Protein AF-D1PSS1-F1 (afdb_monomer)

Foldseek 3Di:
DVPPPDPQKDWDDDDPNFTWIAHPPPRDIDGDDDADDLVRLCCCCPVVVDDLVRSCVVRVHDSVVSVVSPVPDDDDDDDDDDDDDADKDWDKDDDPPPDIDIWIAGPVPRDTD

Radius of gyration: 21.39 Å; Cα contacts (8 Å, |Δi|>4): 134; chains: 1; bounding box: 43×24×59 Å

Organism: NCBI:txid585502

Structure (mmCIF, N/CA/C/O backbone):
data_AF-D1PSS1-F1
#
_entry.id   AF-D1PSS1-F1
#
loop_
_atom_site.group_PDB
_atom_site.id
_atom_site.type_symbol
_atom_site.label_atom_id
_atom_site.label_alt_id
_atom_site.label_comp_id
_atom_site.label_asym_id
_atom_site.label_entity_id
_atom_site.label_seq_id
_atom_site.pdbx_PDB_ins_code
_atom_site.Cartn_x
_atom_site.Cartn_y
_atom_site.Cartn_z
_atom_site.occupancy
_atom_site.B_iso_or_equiv
_atom_site.auth_seq_id
_atom_site.auth_comp_id
_atom_site.auth_asym_id
_atom_site.auth_atom_id
_atom_site.pdbx_PDB_model_num
ATOM 1 N N . CYS A 1 1 ? -0.751 2.279 23.880 1.00 87.06 1 CYS A N 1
ATOM 2 C CA . CYS A 1 1 ? -1.402 3.165 22.893 1.00 87.06 1 CYS A CA 1
ATOM 3 C C . CYS A 1 1 ? -0.880 2.795 21.511 1.00 87.06 1 CYS A C 1
ATOM 5 O O . CYS A 1 1 ? 0.333 2.727 21.354 1.00 87.06 1 CYS A O 1
ATOM 7 N N . SER A 1 2 ? -1.740 2.525 20.527 1.00 82.31 2 SER A N 1
ATOM 8 C CA . SER A 1 2 ? -1.283 2.174 19.170 1.00 82.31 2 SER A CA 1
ATOM 9 C C . SER A 1 2 ? -0.587 3.339 18.454 1.00 82.31 2 SER A C 1
ATOM 11 O O . SER A 1 2 ? 0.328 3.090 17.669 1.00 82.31 2 SER A O 1
ATOM 13 N N . VAL A 1 3 ? -0.972 4.577 18.791 1.00 85.56 3 VAL A N 1
ATOM 14 C CA . VAL A 1 3 ? -0.478 5.827 18.195 1.00 85.56 3 VAL A CA 1
ATOM 15 C C . VAL A 1 3 ? 0.853 6.265 18.820 1.00 85.56 3 VAL A C 1
ATOM 17 O O . VAL A 1 3 ? 1.885 6.172 18.171 1.00 85.56 3 VAL A O 1
ATOM 20 N N . CYS A 1 4 ? 0.866 6.673 20.096 1.00 90.06 4 CYS A N 1
ATOM 21 C CA . CYS A 1 4 ? 2.063 7.227 20.755 1.00 90.06 4 CYS A CA 1
ATOM 22 C C . CYS A 1 4 ? 2.894 6.210 21.558 1.00 90.06 4 CYS A C 1
ATOM 24 O O . CYS A 1 4 ? 3.799 6.591 22.288 1.00 90.06 4 CYS A O 1
ATOM 26 N N . LYS A 1 5 ? 2.549 4.916 21.507 1.00 90.12 5 LYS A N 1
ATOM 27 C CA . LYS A 1 5 ? 3.221 3.812 22.231 1.00 90.12 5 LYS A CA 1
ATOM 28 C C . LYS A 1 5 ? 3.216 3.872 23.769 1.00 90.12 5 LYS A C 1
ATOM 30 O O . LYS A 1 5 ? 3.584 2.883 24.395 1.00 90.12 5 LYS A O 1
ATOM 35 N N . SER A 1 6 ? 2.671 4.920 24.387 1.00 92.56 6 SER A N 1
ATOM 36 C CA . SER A 1 6 ? 2.481 4.996 25.844 1.00 92.56 6 SER A CA 1
ATOM 37 C C . SER A 1 6 ? 1.696 3.818 26.432 1.00 92.56 6 SER A C 1
ATOM 39 O O . SER A 1 6 ? 0.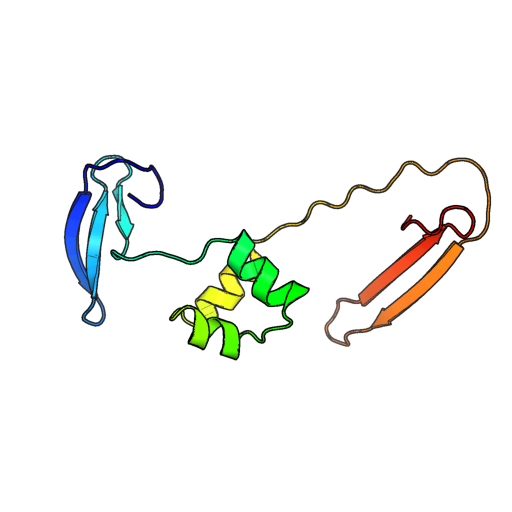722 3.334 25.837 1.00 92.56 6 SER A O 1
ATOM 41 N N . LYS A 1 7 ? 2.078 3.402 27.643 1.00 92.75 7 LYS A N 1
ATOM 42 C CA . LYS A 1 7 ? 1.373 2.390 28.446 1.00 92.75 7 LYS A CA 1
ATOM 43 C C . LYS A 1 7 ? 0.199 2.975 29.246 1.00 92.75 7 LYS A C 1
ATOM 45 O O . LYS A 1 7 ? -0.668 2.219 29.677 1.00 92.75 7 LYS A O 1
ATOM 50 N N . HIS A 1 8 ? 0.112 4.299 29.392 1.00 94.81 8 HIS A N 1
ATOM 51 C CA . HIS A 1 8 ? -0.939 4.976 30.155 1.00 94.81 8 HIS A CA 1
ATOM 52 C C . HIS A 1 8 ? -2.262 4.993 29.381 1.00 94.81 8 HIS A C 1
ATOM 54 O O . HIS A 1 8 ? -2.560 5.900 28.596 1.00 94.81 8 HIS A O 1
ATOM 60 N N . THR A 1 9 ? -3.059 3.941 29.571 1.00 94.25 9 THR A N 1
ATOM 61 C CA . THR A 1 9 ? -4.331 3.735 28.870 1.00 94.25 9 THR A CA 1
ATOM 62 C C . THR A 1 9 ? -5.424 3.322 29.847 1.00 94.25 9 THR A C 1
ATOM 64 O O . THR A 1 9 ? -5.181 2.545 30.766 1.00 94.25 9 THR A O 1
ATOM 67 N N . VAL A 1 10 ? -6.630 3.856 29.656 1.00 95.75 10 VAL A N 1
ATOM 68 C CA . VAL A 1 10 ? -7.800 3.592 30.509 1.00 95.75 10 VAL A CA 1
ATOM 69 C C . VAL A 1 10 ? -8.961 3.066 29.675 1.00 95.75 10 VAL A C 1
ATOM 71 O O . VAL A 1 10 ? -9.055 3.368 28.484 1.00 95.75 10 VAL A O 1
ATOM 74 N N . ARG A 1 11 ? -9.862 2.287 30.283 1.00 95.69 11 ARG A N 1
ATOM 75 C CA . ARG A 1 11 ? -11.123 1.880 29.639 1.00 95.69 11 ARG A CA 1
ATOM 76 C C . ARG A 1 11 ? -11.978 3.124 29.361 1.00 95.69 11 ARG A C 1
ATOM 78 O O . ARG A 1 11 ? -12.065 4.004 30.208 1.00 95.69 11 ARG A O 1
ATOM 85 N N . ASN A 1 12 ? -12.591 3.195 28.180 1.00 95.50 12 ASN A N 1
ATOM 86 C CA . ASN A 1 12 ? -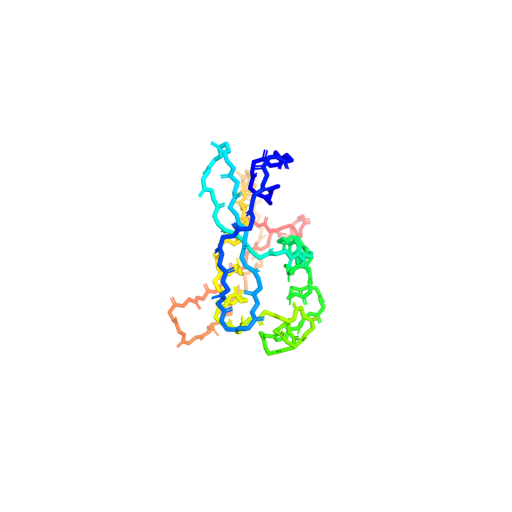13.339 4.363 27.704 1.00 95.50 12 ASN A CA 1
ATOM 87 C C . ASN A 1 12 ? -14.652 3.965 26.999 1.00 95.50 12 ASN A C 1
ATOM 89 O O . ASN A 1 12 ? -14.868 4.279 25.830 1.00 95.50 12 ASN A O 1
ATOM 93 N N . GLY A 1 13 ? -15.506 3.216 27.702 1.00 94.81 13 GLY A N 1
ATOM 94 C CA . GLY A 1 13 ? -16.809 2.773 27.195 1.00 94.81 13 GLY A CA 1
ATOM 95 C C . GLY A 1 13 ? -16.756 1.588 26.223 1.00 94.81 13 GLY A C 1
ATOM 96 O O . GLY A 1 13 ? -15.718 0.955 26.022 1.00 94.81 13 GLY A O 1
ATOM 97 N N . VAL A 1 14 ? -17.907 1.263 25.633 1.00 93.75 14 VAL A N 1
ATOM 98 C CA . VAL A 1 14 ? -18.104 0.118 24.730 1.00 93.75 14 VAL A CA 1
ATOM 99 C C . VAL A 1 14 ? -18.832 0.595 23.475 1.00 93.75 14 VAL A C 1
ATOM 101 O O . VAL A 1 14 ? -19.791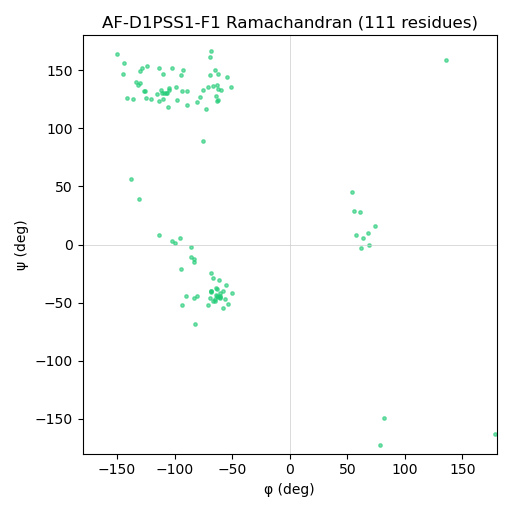 1.355 23.563 1.00 93.75 14 VAL A O 1
ATOM 104 N N . ARG A 1 15 ? -18.402 0.142 22.290 1.00 88.25 15 ARG A N 1
ATOM 105 C CA . ARG A 1 15 ? -19.064 0.457 21.013 1.00 88.25 15 ARG A CA 1
ATOM 106 C C . ARG A 1 15 ? -19.182 -0.791 20.155 1.00 88.25 15 ARG A C 1
ATOM 108 O O . ARG A 1 15 ? -18.162 -1.406 19.841 1.00 88.25 15 ARG A O 1
ATOM 115 N N . GLN A 1 16 ? -20.405 -1.116 19.725 1.00 85.50 16 GLN A N 1
ATOM 116 C CA . GLN A 1 16 ? -20.727 -2.350 18.986 1.00 85.50 16 GLN A CA 1
ATOM 117 C C . GLN A 1 16 ? -20.248 -3.609 19.734 1.00 85.50 16 GLN A C 1
ATOM 119 O O . GLN A 1 16 ? -19.555 -4.449 19.167 1.00 85.50 16 GLN A O 1
ATOM 124 N N . GLY A 1 17 ? -20.506 -3.672 21.046 1.00 87.62 17 GLY A N 1
ATOM 125 C CA . GLY A 1 17 ? -20.091 -4.790 21.904 1.00 87.62 17 GLY A CA 1
ATOM 126 C C . GLY A 1 17 ? -18.582 -4.914 22.154 1.00 87.62 17 GLY A C 1
ATOM 127 O O . GLY A 1 17 ? -18.162 -5.805 22.881 1.00 87.62 17 GLY A O 1
ATOM 128 N N . LYS A 1 18 ? -17.746 -4.030 21.588 1.00 87.81 18 LYS A N 1
ATOM 129 C CA . LYS A 1 18 ? -16.286 -4.050 21.767 1.00 87.81 18 LYS A CA 1
ATOM 130 C C . LYS A 1 18 ? -15.825 -2.944 22.716 1.00 87.81 18 LYS A C 1
ATOM 132 O O . LYS A 1 18 ? -16.208 -1.783 22.546 1.00 87.81 18 LYS A O 1
ATOM 137 N N . GLN A 1 19 ? -14.970 -3.303 23.674 1.00 92.62 19 GLN A N 1
ATOM 138 C CA . GLN A 1 19 ? -14.356 -2.375 24.626 1.00 92.62 19 GLN A CA 1
ATOM 139 C C . GLN A 1 19 ? -13.482 -1.336 23.907 1.00 92.62 19 GLN A C 1
ATOM 141 O O . GLN A 1 19 ? -12.658 -1.676 23.053 1.00 92.62 19 GLN A O 1
ATOM 146 N N . LEU A 1 20 ? -13.645 -0.070 24.287 1.00 93.31 20 LEU A N 1
ATOM 147 C CA . LEU A 1 20 ? -12.792 1.038 23.872 1.00 93.31 20 LEU A CA 1
ATOM 148 C C . LEU A 1 20 ? -11.822 1.417 24.992 1.00 93.31 20 LEU A C 1
ATOM 150 O O . LEU A 1 20 ? -12.111 1.262 26.180 1.00 93.31 20 LEU A O 1
ATOM 154 N N . TYR A 1 21 ? -10.675 1.943 24.595 1.00 94.56 21 TYR A N 1
ATOM 155 C CA . TYR A 1 21 ? -9.612 2.431 25.458 1.00 94.56 21 TYR A CA 1
ATOM 156 C C . TYR A 1 21 ? -9.235 3.844 25.033 1.00 94.56 21 TYR A C 1
ATOM 158 O O . TYR A 1 21 ? -9.380 4.203 23.867 1.00 94.56 21 TYR A O 1
ATOM 166 N N . MET A 1 22 ? -8.745 4.644 25.973 1.00 95.62 22 MET A N 1
ATOM 167 C CA . MET A 1 22 ? -8.227 5.985 25.724 1.00 95.62 22 MET A CA 1
ATOM 168 C C . MET A 1 22 ? -6.814 6.102 26.273 1.00 95.62 22 MET A C 1
ATOM 170 O O . MET A 1 22 ? -6.553 5.723 27.415 1.00 95.62 22 MET A O 1
ATOM 174 N N . CYS A 1 23 ? -5.900 6.627 25.465 1.00 95.62 23 CYS A N 1
ATOM 175 C CA . CYS A 1 23 ? -4.572 6.993 25.932 1.00 95.62 23 CYS A CA 1
ATOM 176 C C . CYS A 1 23 ? -4.647 8.289 26.742 1.00 95.62 23 CYS A C 1
ATOM 178 O O . CYS A 1 23 ? -5.265 9.250 26.300 1.00 95.62 23 CYS A O 1
ATOM 180 N N . LYS A 1 24 ? -4.015 8.331 27.917 1.00 96.81 24 LYS A N 1
ATOM 181 C CA . LYS A 1 24 ? -4.023 9.528 28.773 1.00 96.81 24 LYS A CA 1
ATOM 182 C C . LYS A 1 24 ? -2.978 10.573 28.378 1.00 96.81 24 LYS A C 1
ATOM 184 O O . LYS A 1 24 ? -3.083 11.694 28.847 1.00 96.81 24 LYS A O 1
ATOM 189 N N . GLU A 1 25 ? -2.031 10.218 27.512 1.00 96.25 25 GLU A N 1
ATOM 190 C CA . GLU A 1 25 ? -0.996 11.139 27.023 1.00 96.25 25 GLU A CA 1
ATOM 191 C C . GLU A 1 25 ? -1.389 11.821 25.710 1.00 96.25 25 GLU A C 1
ATOM 193 O O . GLU A 1 25 ? -1.361 13.037 25.619 1.00 96.25 25 GLU A O 1
ATOM 198 N N . CYS A 1 26 ? -1.791 11.053 24.690 1.00 94.88 26 CYS A N 1
ATOM 199 C CA . CYS A 1 26 ? -2.170 11.615 23.383 1.00 94.88 26 CYS A CA 1
ATOM 200 C C . CYS A 1 26 ? -3.685 11.702 23.156 1.00 94.88 26 CYS A C 1
ATOM 202 O O . CYS A 1 26 ? -4.118 12.019 22.053 1.00 94.88 26 CYS A O 1
ATOM 204 N N . HIS A 1 27 ? -4.498 11.333 24.151 1.00 94.25 27 HIS A N 1
ATOM 205 C CA . HIS A 1 27 ? -5.968 11.358 24.097 1.00 94.25 27 HIS A CA 1
ATOM 206 C C . HIS A 1 27 ? -6.624 10.535 22.973 1.00 94.25 27 HIS A C 1
ATOM 208 O O . HIS A 1 27 ? -7.842 10.567 22.810 1.00 94.25 27 HIS A O 1
ATOM 214 N N . SER A 1 28 ? -5.855 9.728 22.237 1.00 91.88 28 SER A N 1
ATOM 215 C CA . SER A 1 28 ? -6.404 8.849 21.205 1.00 91.88 28 SER A CA 1
ATOM 216 C C . SER A 1 28 ? -7.287 7.754 21.809 1.00 91.88 28 SER A C 1
ATOM 218 O O . SER A 1 28 ? -6.936 7.122 22.813 1.00 91.88 28 SER A O 1
ATOM 220 N N . GLN A 1 29 ? -8.434 7.511 21.171 1.00 92.44 29 GLN A N 1
ATOM 221 C CA . GLN A 1 29 ? -9.334 6.407 21.491 1.00 92.44 29 GLN A CA 1
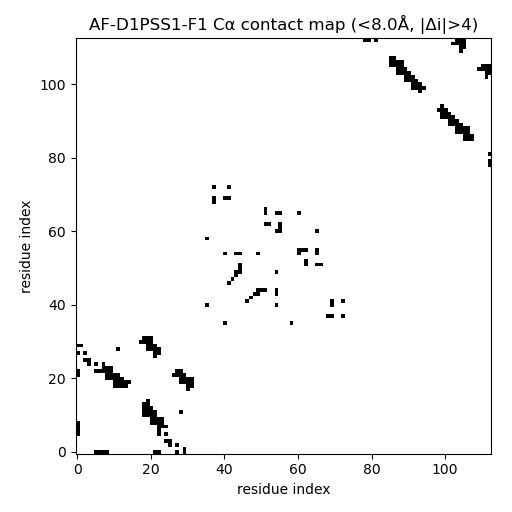ATOM 222 C C . GLN A 1 29 ? -9.101 5.243 20.518 1.00 92.44 29 GLN A C 1
ATOM 224 O O . GLN A 1 29 ? -8.994 5.444 19.310 1.00 92.44 29 GLN A O 1
ATOM 229 N N . PHE A 1 30 ? -9.030 4.016 21.029 1.00 89.12 30 PHE A N 1
ATOM 230 C CA . PHE A 1 30 ? -8.760 2.822 20.229 1.00 89.12 30 PHE A CA 1
ATOM 231 C C . PHE A 1 30 ? -9.419 1.575 20.836 1.00 89.12 30 PHE A C 1
ATOM 233 O O . PHE A 1 30 ? -9.832 1.569 21.993 1.00 89.12 30 PHE A O 1
ATOM 240 N N . ARG A 1 31 ? -9.539 0.500 20.053 1.00 87.75 31 ARG A N 1
ATOM 241 C CA . ARG A 1 31 ? -9.930 -0.830 20.553 1.00 87.75 31 ARG A CA 1
ATOM 242 C C . ARG A 1 31 ? -8.667 -1.636 20.855 1.00 87.75 31 ARG A C 1
ATOM 244 O O . ARG A 1 31 ? -7.675 -1.482 20.148 1.00 87.75 31 ARG A O 1
ATOM 251 N N . ALA A 1 32 ? -8.701 -2.485 21.881 1.00 78.81 32 ALA A N 1
ATOM 252 C CA . ALA A 1 32 ? -7.620 -3.444 22.102 1.00 78.81 32 ALA A CA 1
ATOM 253 C C . ALA A 1 32 ? -7.617 -4.515 20.998 1.00 78.81 32 ALA A C 1
ATOM 255 O O . ALA A 1 32 ? -8.676 -4.897 20.497 1.00 78.81 32 ALA A O 1
ATOM 256 N N . GLY A 1 33 ? -6.425 -4.981 20.635 1.00 76.50 33 GLY A N 1
ATOM 257 C CA . GLY A 1 33 ? -6.199 -5.979 19.592 1.00 76.50 33 GLY A CA 1
ATOM 258 C C . GLY A 1 33 ? -5.036 -5.596 18.680 1.00 76.50 33 GLY A C 1
ATOM 259 O O . GLY A 1 33 ? -4.664 -4.424 18.592 1.00 76.50 33 GLY A O 1
ATOM 260 N N . ASN A 1 34 ? -4.472 -6.594 18.001 1.00 70.81 34 ASN A N 1
ATOM 261 C CA . ASN A 1 34 ? -3.469 -6.360 16.971 1.00 70.81 34 ASN A CA 1
ATOM 262 C C . ASN A 1 34 ? -4.158 -5.900 15.687 1.00 70.81 34 ASN A C 1
ATOM 264 O O . ASN A 1 34 ? -5.076 -6.543 15.183 1.00 70.81 34 ASN A O 1
ATOM 268 N N . THR A 1 35 ? -3.707 -4.769 15.163 1.00 81.56 35 THR A N 1
ATOM 269 C CA . THR A 1 35 ? -4.072 -4.294 13.831 1.00 81.56 35 THR A CA 1
ATOM 270 C C . THR A 1 35 ? -3.016 -4.764 12.843 1.00 81.56 35 THR A C 1
ATOM 272 O O . THR A 1 35 ? -1.834 -4.550 13.104 1.00 81.56 35 THR A O 1
ATOM 275 N N . VAL A 1 36 ? -3.430 -5.333 11.705 1.00 90.81 36 VAL A N 1
ATOM 276 C CA . VAL A 1 36 ? -2.526 -5.611 10.572 1.00 90.81 36 VAL A CA 1
ATOM 277 C C . VAL A 1 36 ? -1.728 -4.351 10.221 1.00 90.81 36 VAL A C 1
ATOM 279 O O . VAL A 1 36 ? -2.313 -3.258 10.205 1.00 90.81 36 VAL A O 1
ATOM 282 N N . SER A 1 37 ? -0.421 -4.473 9.980 1.00 90.88 37 SER A N 1
ATOM 283 C CA . SER A 1 37 ? 0.421 -3.336 9.579 1.00 90.88 37 SER A CA 1
ATOM 284 C C . SER A 1 37 ? 0.055 -2.848 8.172 1.00 90.88 37 SER A C 1
ATOM 286 O O . SER A 1 37 ? -0.723 -3.482 7.461 1.00 90.88 37 SER A O 1
ATOM 288 N N . GLU A 1 38 ? 0.533 -1.666 7.785 1.00 92.25 38 GLU A N 1
ATOM 289 C CA . GLU A 1 38 ? 0.327 -1.174 6.415 1.00 92.25 38 GLU A CA 1
ATOM 290 C C . GLU A 1 38 ? 1.118 -2.009 5.407 1.00 92.25 38 GLU A C 1
ATOM 292 O O . GLU A 1 38 ? 0.545 -2.406 4.396 1.00 92.25 38 GLU A O 1
ATOM 297 N N . ASP A 1 39 ? 2.352 -2.393 5.743 1.00 92.94 39 ASP A N 1
ATOM 298 C CA . ASP A 1 39 ? 3.193 -3.255 4.905 1.00 92.94 39 ASP A CA 1
ATOM 299 C C . ASP A 1 39 ? 2.559 -4.625 4.654 1.00 92.94 39 ASP A C 1
ATOM 301 O O . ASP A 1 39 ? 2.526 -5.106 3.525 1.00 92.94 39 ASP A O 1
ATOM 305 N N . GLU A 1 40 ? 2.010 -5.261 5.693 1.00 95.06 40 GLU A N 1
ATOM 306 C CA . GLU A 1 40 ? 1.368 -6.570 5.556 1.00 95.06 40 GLU A CA 1
ATOM 307 C C . GLU A 1 40 ? 0.073 -6.477 4.739 1.00 95.06 40 GLU A C 1
ATOM 309 O O . GLU A 1 40 ? -0.195 -7.337 3.891 1.00 95.06 40 GLU A O 1
ATOM 314 N N . LEU A 1 41 ? -0.713 -5.414 4.949 1.00 95.69 41 LEU A N 1
ATOM 315 C CA . LEU A 1 41 ? -1.918 -5.152 4.165 1.00 95.69 41 LEU A CA 1
ATOM 316 C C . LEU A 1 41 ? -1.573 -4.919 2.686 1.00 95.69 41 LEU A C 1
ATOM 318 O O . LEU A 1 41 ? -2.232 -5.484 1.813 1.00 95.69 41 LEU A O 1
ATOM 322 N N . TRP A 1 42 ? -0.535 -4.124 2.412 1.00 95.81 42 TRP A N 1
ATOM 323 C CA . TRP A 1 42 ? -0.060 -3.836 1.061 1.00 95.81 42 TRP A CA 1
ATOM 324 C C . TRP A 1 42 ? 0.484 -5.077 0.367 1.00 95.81 42 TRP A C 1
ATOM 326 O O . TRP A 1 42 ? 0.083 -5.372 -0.756 1.00 95.81 42 TRP A O 1
ATOM 336 N N . ARG A 1 43 ? 1.325 -5.858 1.053 1.00 96.06 43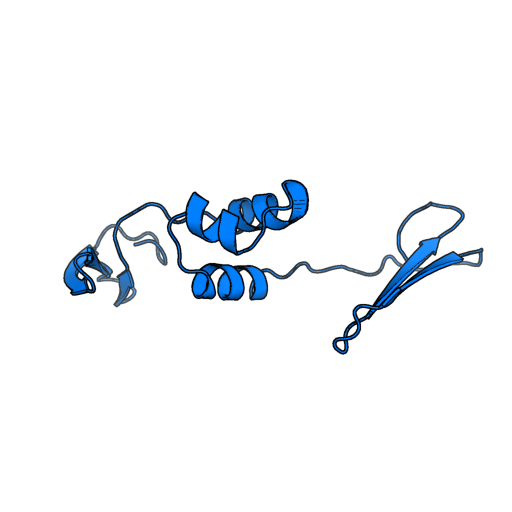 ARG A N 1
ATOM 337 C CA . ARG A 1 43 ? 1.869 -7.118 0.537 1.00 96.06 43 ARG A CA 1
ATOM 338 C C . ARG A 1 43 ? 0.758 -8.083 0.133 1.00 96.06 43 ARG A C 1
ATOM 340 O O . ARG A 1 43 ? 0.782 -8.626 -0.968 1.00 96.06 43 ARG A O 1
ATOM 347 N N . SER A 1 44 ? -0.240 -8.251 0.999 1.00 96.69 44 SER A N 1
ATOM 348 C CA . SER A 1 44 ? -1.380 -9.137 0.738 1.00 96.69 44 SER A CA 1
ATOM 349 C C . SER A 1 44 ? -2.205 -8.668 -0.469 1.00 96.69 44 SER A C 1
ATOM 351 O O . SER A 1 44 ? -2.664 -9.478 -1.270 1.00 96.69 44 SER A O 1
ATOM 353 N N . TYR A 1 45 ? -2.373 -7.353 -0.631 1.00 97.12 45 TYR A N 1
ATOM 354 C CA . TYR A 1 45 ? -3.080 -6.779 -1.774 1.00 97.12 45 TYR A CA 1
ATOM 355 C C . TYR A 1 45 ? -2.285 -6.911 -3.084 1.00 97.12 45 TYR A C 1
ATOM 357 O O . TYR A 1 45 ? -2.802 -7.422 -4.073 1.00 97.12 45 TYR A O 1
ATOM 365 N N . GLN A 1 46 ? -1.025 -6.469 -3.095 1.00 94.44 46 GLN A N 1
ATOM 366 C CA . GLN A 1 46 ? -0.223 -6.335 -4.312 1.00 94.44 46 GLN A CA 1
ATOM 367 C C . GLN A 1 46 ? 0.430 -7.654 -4.746 1.00 94.44 46 GLN A C 1
ATOM 369 O O . GLN A 1 46 ? 0.391 -7.999 -5.924 1.00 94.44 46 GLN A O 1
ATOM 374 N N . GLN A 1 47 ? 1.042 -8.391 -3.814 1.00 94.12 47 GLN A N 1
ATOM 375 C CA . GLN A 1 47 ? 1.831 -9.590 -4.127 1.00 94.12 47 GLN A CA 1
ATOM 376 C C . GLN A 1 47 ? 0.968 -10.850 -4.104 1.00 94.12 47 GLN A C 1
ATOM 378 O O . GLN A 1 47 ? 1.046 -11.674 -5.012 1.00 94.12 47 GLN A O 1
ATOM 383 N N . GLU A 1 48 ? 0.109 -10.980 -3.092 1.00 96.06 48 GLU A N 1
ATOM 384 C CA . GLU A 1 48 ? -0.783 -12.139 -2.946 1.00 96.06 48 GLU A CA 1
ATOM 385 C C . GLU A 1 48 ? -2.097 -11.971 -3.736 1.00 96.06 48 GLU A C 1
ATOM 387 O O . GLU A 1 48 ? -2.914 -12.888 -3.770 1.00 96.06 48 GLU A O 1
ATOM 392 N N . LYS A 1 49 ? -2.291 -10.816 -4.395 1.00 95.69 49 LYS A N 1
ATOM 393 C CA . LYS A 1 49 ? -3.438 -10.485 -5.264 1.00 95.69 49 LYS A CA 1
ATOM 394 C C . LYS A 1 49 ? -4.803 -10.626 -4.580 1.00 95.69 49 LYS A C 1
ATOM 396 O O . LYS A 1 49 ? -5.804 -10.889 -5.246 1.00 95.69 49 LYS A O 1
ATOM 401 N N . GLN A 1 50 ? -4.859 -10.443 -3.261 1.00 96.75 50 GLN A N 1
ATOM 402 C CA . GLN A 1 50 ? -6.110 -10.558 -2.517 1.00 96.75 50 GLN A CA 1
ATOM 403 C C . GLN A 1 50 ? -7.043 -9.388 -2.816 1.00 96.75 50 GLN A C 1
ATOM 405 O O . GLN A 1 50 ? -6.662 -8.215 -2.795 1.00 96.75 50 GLN A O 1
ATOM 410 N N . THR A 1 51 ? -8.312 -9.708 -3.032 1.00 97.50 51 THR A N 1
ATOM 411 C CA . THR A 1 51 ? -9.381 -8.730 -3.190 1.00 97.50 51 THR A CA 1
ATOM 412 C C . THR A 1 51 ? -9.672 -8.007 -1.873 1.00 97.50 51 THR A C 1
ATOM 414 O O . THR A 1 51 ? -9.399 -8.489 -0.773 1.00 97.50 51 THR A O 1
ATOM 417 N N . ILE A 1 52 ? -10.333 -6.850 -1.962 1.00 97.44 52 ILE A N 1
ATOM 418 C CA . ILE A 1 52 ? -10.784 -6.089 -0.784 1.00 97.44 52 ILE A CA 1
ATOM 419 C C . ILE A 1 52 ? -11.666 -6.949 0.143 1.00 97.44 52 ILE A C 1
ATOM 421 O O . ILE A 1 52 ? -11.611 -6.787 1.365 1.00 97.44 52 ILE A O 1
ATOM 425 N N . ALA A 1 53 ? -12.476 -7.849 -0.424 1.00 98.00 53 ALA A N 1
ATOM 426 C CA . ALA A 1 53 ? -13.347 -8.744 0.334 1.00 98.00 53 ALA A CA 1
ATOM 427 C C . ALA A 1 53 ? -12.549 -9.801 1.109 1.00 98.00 53 ALA A C 1
ATOM 429 O O . ALA A 1 53 ? -12.775 -9.985 2.305 1.00 98.00 53 ALA A O 1
ATOM 430 N N . GLU A 1 54 ? -11.570 -10.429 0.461 1.00 97.81 54 GLU A N 1
ATOM 431 C CA . GLU A 1 54 ? -10.690 -11.413 1.098 1.00 97.81 54 GLU A CA 1
ATOM 432 C C . GLU A 1 54 ? -9.849 -10.774 2.205 1.00 97.81 54 GLU A C 1
ATOM 434 O O . GLU A 1 54 ? -9.789 -11.311 3.309 1.00 97.81 54 GLU A O 1
ATOM 439 N N . LEU A 1 55 ? -9.295 -9.579 1.971 1.00 97.44 55 LEU A N 1
ATOM 440 C CA . LEU A 1 55 ? -8.558 -8.817 2.987 1.00 97.44 55 LEU A CA 1
ATOM 441 C C . LEU A 1 55 ? -9.435 -8.476 4.198 1.00 97.44 55 LEU A C 1
ATOM 443 O O . LEU A 1 55 ? -8.996 -8.566 5.346 1.00 97.44 55 LEU A O 1
ATOM 447 N N . SER A 1 56 ? -10.688 -8.087 3.952 1.00 96.19 56 SER A N 1
ATOM 448 C CA . SER A 1 56 ? -11.652 -7.782 5.011 1.00 96.19 56 SER A CA 1
ATOM 449 C C . SER A 1 56 ? -11.938 -9.005 5.878 1.00 96.19 56 SER A C 1
ATOM 451 O O . SER A 1 56 ? -11.897 -8.899 7.106 1.00 96.19 56 SER A O 1
ATOM 453 N N . SER A 1 57 ? -12.158 -10.159 5.244 1.00 96.12 57 SER A N 1
ATOM 454 C CA . SER A 1 57 ? -12.373 -11.430 5.934 1.00 96.12 57 SER A CA 1
ATOM 455 C C . SER A 1 57 ? -11.129 -11.867 6.710 1.00 96.12 57 SER A C 1
ATOM 457 O O . SER A 1 57 ? -11.216 -12.161 7.900 1.00 96.12 57 SER A O 1
ATOM 459 N N . ARG A 1 58 ? -9.954 -11.843 6.067 1.00 94.94 58 ARG A N 1
ATOM 460 C CA . ARG A 1 58 ? -8.676 -12.287 6.641 1.00 94.94 58 ARG A CA 1
ATOM 461 C C . ARG A 1 58 ? -8.280 -11.492 7.881 1.00 94.94 58 ARG A C 1
ATOM 463 O O . ARG A 1 58 ? -7.867 -12.076 8.876 1.00 94.94 58 ARG A O 1
ATOM 470 N N . PHE A 1 59 ? -8.398 -10.166 7.827 1.00 92.88 59 PHE A N 1
ATOM 471 C CA . PHE A 1 59 ? -7.926 -9.282 8.897 1.00 92.88 59 PHE A CA 1
ATOM 472 C C . PHE A 1 59 ? -9.036 -8.808 9.846 1.00 92.88 59 PHE A C 1
ATOM 474 O O . PHE A 1 59 ? -8.771 -8.018 10.753 1.00 92.88 59 PHE A O 1
ATOM 481 N N . GLY A 1 60 ? -10.284 -9.248 9.649 1.00 90.31 60 GLY A N 1
ATOM 482 C CA . GLY A 1 60 ? -11.414 -8.888 10.512 1.00 90.31 60 GLY A CA 1
ATOM 483 C C . GLY A 1 60 ? -11.720 -7.383 10.554 1.00 90.31 60 GLY A C 1
ATOM 484 O O . GLY A 1 60 ? -12.222 -6.871 11.561 1.00 90.31 60 GLY A O 1
ATOM 485 N N . ILE A 1 61 ? -11.400 -6.655 9.479 1.00 90.88 61 ILE A N 1
ATOM 486 C CA . ILE A 1 61 ? -11.633 -5.210 9.333 1.00 90.88 61 ILE A CA 1
ATOM 487 C C . ILE A 1 61 ? -12.665 -4.942 8.241 1.00 90.88 61 ILE A C 1
ATOM 489 O O . ILE A 1 61 ? -12.796 -5.712 7.300 1.00 90.88 61 ILE A O 1
ATOM 493 N N . SER A 1 62 ? -13.408 -3.838 8.344 1.00 92.19 62 SER A N 1
ATOM 494 C CA . SER A 1 62 ? -14.451 -3.519 7.357 1.00 92.19 62 SER A CA 1
ATOM 495 C C . SER A 1 62 ? -13.875 -3.241 5.962 1.00 92.19 62 SER A C 1
ATOM 497 O O . SER A 1 62 ? -12.792 -2.661 5.848 1.00 92.19 62 SER A O 1
ATOM 499 N N . LEU A 1 63 ? -14.647 -3.537 4.910 1.00 97.12 63 LEU A N 1
ATOM 500 C CA . LEU A 1 63 ? -14.310 -3.196 3.517 1.00 97.12 63 LEU A CA 1
ATOM 501 C C . LEU A 1 63 ? -13.920 -1.717 3.359 1.00 97.12 63 LEU A C 1
ATOM 503 O O . LEU A 1 63 ? -12.947 -1.390 2.684 1.00 97.12 63 LEU A O 1
ATOM 507 N N . ALA A 1 64 ? -14.653 -0.816 4.023 1.00 96.50 64 ALA A N 1
ATOM 508 C CA . ALA A 1 64 ? -14.367 0.618 4.012 1.00 96.50 64 ALA A CA 1
ATOM 509 C C . ALA A 1 64 ? -13.009 0.945 4.653 1.00 96.50 64 ALA A C 1
ATOM 511 O O . ALA A 1 64 ? -12.282 1.807 4.167 1.00 96.50 64 ALA A O 1
ATOM 512 N N . THR A 1 65 ? -12.634 0.237 5.723 1.00 93.69 65 THR A N 1
ATOM 513 C CA . THR A 1 65 ? -11.314 0.391 6.351 1.00 93.69 65 THR A CA 1
ATOM 514 C C . THR A 1 65 ? -10.199 -0.128 5.455 1.00 93.69 65 THR A C 1
ATOM 516 O O . THR A 1 65 ? -9.185 0.551 5.352 1.00 93.69 65 THR A O 1
ATOM 519 N N . VAL A 1 66 ? -10.385 -1.266 4.778 1.00 96.31 66 VAL A N 1
ATOM 520 C CA . VAL A 1 66 ? -9.409 -1.783 3.801 1.00 96.31 66 VAL A CA 1
ATOM 521 C C . VAL A 1 66 ? -9.176 -0.755 2.694 1.00 96.31 66 VAL A C 1
ATOM 523 O O . VAL A 1 66 ? -8.046 -0.313 2.510 1.00 96.31 66 VAL A O 1
ATOM 526 N N . LYS A 1 67 ? -10.252 -0.301 2.030 1.00 96.62 67 LYS A N 1
ATOM 527 C CA . LYS A 1 67 ? -10.190 0.714 0.963 1.00 96.62 67 LYS A CA 1
ATOM 528 C C . LYS A 1 67 ? -9.464 1.975 1.417 1.00 96.62 67 LYS A C 1
ATOM 530 O O . LYS A 1 67 ? -8.535 2.425 0.757 1.00 96.62 67 LYS A O 1
ATOM 535 N N . ARG A 1 68 ? -9.870 2.522 2.567 1.00 95.94 68 ARG A N 1
ATOM 536 C CA . ARG A 1 68 ? -9.276 3.739 3.126 1.00 95.94 68 ARG A CA 1
ATOM 537 C C . ARG A 1 68 ? -7.790 3.557 3.420 1.00 95.94 68 ARG A C 1
ATOM 539 O O . ARG A 1 68 ? -7.016 4.453 3.127 1.00 95.94 68 ARG A O 1
ATOM 546 N N . ARG A 1 69 ? -7.391 2.429 4.014 1.00 94.62 69 ARG A N 1
ATOM 547 C CA . ARG A 1 69 ? -5.984 2.172 4.341 1.00 94.62 69 ARG A CA 1
ATOM 548 C C . ARG A 1 69 ? -5.136 2.027 3.085 1.00 94.62 69 ARG A C 1
ATOM 550 O O . ARG A 1 69 ? -4.141 2.723 2.997 1.00 94.62 69 ARG A O 1
ATOM 557 N N . LEU A 1 70 ? -5.566 1.223 2.108 1.00 95.50 70 LEU A N 1
ATOM 558 C CA . LEU A 1 70 ? -4.859 1.079 0.828 1.00 95.50 70 LEU A CA 1
ATOM 559 C C . LEU A 1 70 ? -4.712 2.421 0.098 1.00 95.50 70 LEU A C 1
ATOM 561 O O . LEU A 1 70 ? -3.644 2.712 -0.416 1.00 95.50 70 LEU A O 1
ATOM 565 N N . HIS A 1 71 ? -5.746 3.266 0.118 1.00 93.50 71 HIS A N 1
ATOM 566 C CA . HIS A 1 71 ? -5.697 4.602 -0.483 1.00 93.50 71 HIS A CA 1
ATOM 567 C C . HIS A 1 71 ? -4.630 5.523 0.140 1.00 93.50 71 HIS A C 1
ATOM 569 O O . HIS A 1 71 ? -4.114 6.407 -0.535 1.00 93.50 71 HIS A O 1
ATOM 575 N N . TYR A 1 72 ? -4.319 5.366 1.431 1.00 93.12 72 TYR A N 1
ATOM 576 C CA . TYR A 1 72 ? -3.317 6.199 2.103 1.00 93.12 72 TYR A CA 1
ATOM 577 C C . TYR A 1 72 ? -1.883 5.687 1.955 1.00 93.12 72 TYR A C 1
ATOM 579 O O . TYR A 1 72 ? -0.957 6.427 2.286 1.00 93.12 72 TYR A O 1
ATOM 587 N N . ILE A 1 73 ? -1.687 4.469 1.446 1.00 91.31 73 ILE A N 1
ATOM 588 C CA . ILE A 1 73 ? -0.353 3.947 1.155 1.00 91.31 73 ILE A CA 1
ATOM 589 C C . ILE A 1 73 ? 0.164 4.673 -0.083 1.00 91.31 73 ILE A C 1
ATOM 591 O O . ILE A 1 73 ? -0.425 4.590 -1.159 1.00 91.31 73 ILE A O 1
ATOM 595 N N . LYS A 1 74 ? 1.254 5.420 0.090 1.00 87.75 74 LYS A N 1
ATOM 596 C CA . LYS A 1 74 ? 1.927 6.139 -0.989 1.00 87.75 74 LYS A CA 1
ATOM 597 C C . LYS A 1 74 ? 3.231 5.431 -1.318 1.00 87.75 74 LYS A C 1
ATOM 599 O O . LYS A 1 74 ? 4.028 5.166 -0.423 1.00 87.75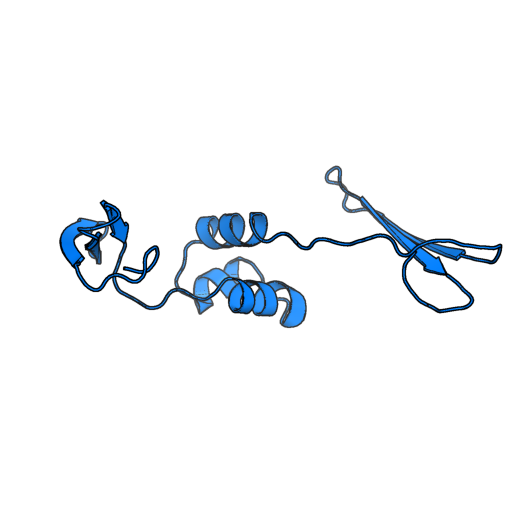 74 LYS A O 1
ATOM 604 N N . CYS A 1 75 ? 3.451 5.174 -2.599 1.00 81.94 75 CYS A N 1
ATOM 605 C CA . CYS A 1 75 ? 4.756 4.799 -3.119 1.00 81.94 75 CYS A CA 1
ATOM 606 C C . CYS A 1 75 ? 5.311 6.011 -3.859 1.00 81.94 75 CYS A C 1
ATOM 608 O O . CYS A 1 75 ? 4.694 6.487 -4.811 1.00 81.94 75 CYS A O 1
ATOM 610 N N . GLU A 1 76 ? 6.445 6.526 -3.398 1.00 85.06 76 GLU A N 1
ATOM 611 C CA . GLU A 1 76 ? 7.185 7.528 -4.153 1.00 85.06 76 GLU A CA 1
ATOM 612 C C . GLU A 1 76 ? 7.991 6.805 -5.224 1.00 85.06 76 GLU A C 1
ATOM 614 O O . GLU A 1 76 ? 8.779 5.906 -4.931 1.00 85.06 76 GLU A O 1
ATOM 619 N N . TRP A 1 77 ? 7.753 7.179 -6.475 1.00 83.00 77 TRP A N 1
ATOM 620 C CA . TRP A 1 77 ? 8.591 6.779 -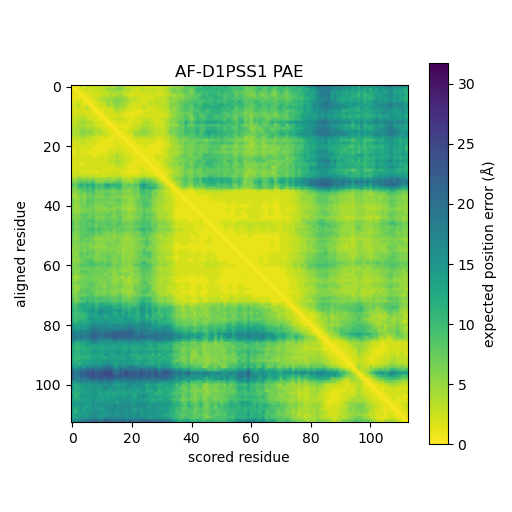7.587 1.00 83.00 77 TRP A CA 1
ATOM 621 C C . TRP A 1 77 ? 9.361 8.006 -8.056 1.00 83.00 77 TRP A C 1
ATOM 623 O O . TRP A 1 77 ? 8.781 9.079 -8.238 1.00 83.00 77 TRP A O 1
ATOM 633 N N . VAL A 1 78 ? 10.671 7.845 -8.205 1.00 85.31 78 VAL A N 1
ATOM 634 C CA . VAL A 1 78 ? 11.565 8.899 -8.672 1.00 85.31 78 VAL A CA 1
ATOM 635 C C . VAL A 1 78 ? 12.033 8.512 -10.057 1.00 85.31 78 VAL A C 1
ATOM 637 O O . VAL A 1 78 ? 12.583 7.426 -10.243 1.00 85.31 78 VAL A O 1
ATOM 640 N N . GLN A 1 79 ? 11.822 9.422 -11.001 1.00 82.00 79 GLN A N 1
ATOM 641 C CA . GLN A 1 79 ? 12.286 9.243 -12.360 1.00 82.00 79 GLN A CA 1
ATOM 642 C C . GLN A 1 79 ? 13.821 9.155 -12.381 1.00 82.00 79 GLN A C 1
ATOM 644 O O . GLN A 1 79 ? 14.477 10.076 -11.875 1.00 82.00 79 GLN A O 1
ATOM 649 N N . PRO A 1 80 ? 14.422 8.085 -12.930 1.00 81.19 80 PRO A N 1
ATOM 650 C CA . PRO A 1 80 ? 15.864 8.040 -13.106 1.00 81.19 80 PRO A CA 1
ATOM 651 C C . PRO A 1 80 ? 16.331 9.158 -14.054 1.00 81.19 80 PRO A C 1
ATOM 653 O O . PRO A 1 80 ? 15.617 9.538 -14.983 1.00 81.19 80 PRO A O 1
ATOM 656 N N . PRO A 1 81 ? 17.538 9.713 -13.846 1.00 80.44 81 PRO A N 1
ATOM 657 C CA . PRO A 1 81 ? 18.071 10.738 -14.730 1.00 80.44 81 PRO A CA 1
ATOM 658 C C . PRO A 1 81 ? 18.276 10.168 -16.137 1.00 80.44 81 PRO A C 1
ATOM 660 O O . PRO A 1 81 ? 19.005 9.194 -16.328 1.00 80.44 81 PRO A O 1
ATOM 663 N N . LEU A 1 82 ? 17.655 10.806 -17.126 1.00 77.94 82 LEU A N 1
ATOM 664 C CA . LEU A 1 82 ? 17.802 10.441 -18.530 1.00 77.94 82 LEU A CA 1
ATOM 665 C C . LEU A 1 82 ? 18.983 11.198 -19.140 1.00 77.94 82 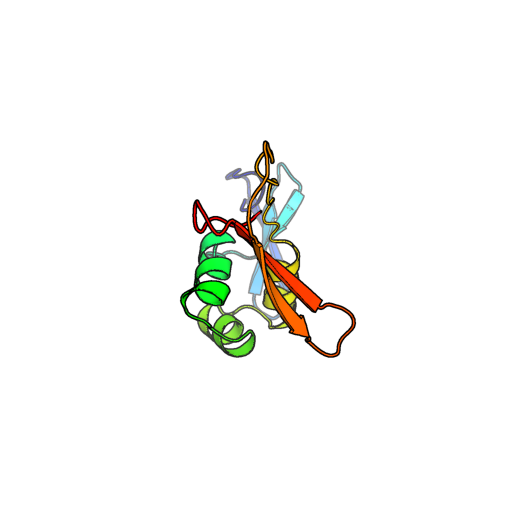LEU A C 1
ATOM 667 O O . LEU A 1 82 ? 19.107 12.412 -18.978 1.00 77.94 82 LEU A O 1
ATOM 671 N N . SER A 1 83 ? 19.860 10.490 -19.851 1.00 79.75 83 SER A N 1
ATOM 672 C CA . SER A 1 83 ? 20.991 11.098 -20.557 1.00 79.75 83 SER A CA 1
ATOM 673 C C . SER A 1 83 ? 21.284 10.360 -21.861 1.00 79.75 83 SER A C 1
ATOM 675 O O . SER A 1 83 ? 21.103 9.148 -21.949 1.00 79.75 83 SER A O 1
ATOM 677 N N . GLY A 1 84 ? 21.741 11.096 -22.877 1.00 82.12 84 GLY A N 1
ATOM 678 C CA . GLY A 1 84 ? 22.056 10.537 -24.193 1.00 82.12 84 GLY A CA 1
ATOM 679 C C . GLY A 1 84 ? 20.831 10.368 -25.099 1.00 82.12 84 GLY A C 1
ATOM 680 O O . GLY A 1 84 ? 19.889 11.156 -25.039 1.00 82.12 84 GLY A O 1
ATOM 681 N N . GLY A 1 85 ? 20.877 9.362 -25.974 1.00 84.25 85 GLY A N 1
ATOM 682 C CA . GLY A 1 85 ? 19.797 8.998 -26.893 1.00 84.25 85 GLY A CA 1
ATOM 683 C C . GLY A 1 85 ? 19.723 7.483 -27.079 1.00 84.25 85 GLY A C 1
ATOM 684 O O . GLY A 1 85 ? 20.711 6.783 -26.862 1.00 84.25 85 GLY A O 1
ATOM 685 N N . GLY A 1 86 ? 18.553 6.974 -27.463 1.00 88.00 86 GLY A N 1
ATOM 686 C CA . GLY A 1 86 ? 18.307 5.537 -27.558 1.00 88.00 86 GLY A CA 1
ATOM 687 C C . GLY A 1 86 ? 16.878 5.209 -27.981 1.00 88.00 86 GLY A C 1
ATOM 688 O O . GLY A 1 86 ? 16.158 6.065 -28.494 1.00 88.00 86 GLY A O 1
ATOM 689 N N . PHE A 1 87 ? 16.483 3.958 -27.757 1.00 91.38 87 PHE A N 1
ATOM 690 C CA . PHE A 1 87 ? 15.148 3.450 -28.069 1.00 91.38 87 PHE A CA 1
ATOM 691 C C . PHE A 1 87 ? 14.370 3.178 -26.786 1.00 91.38 87 PHE A C 1
ATOM 693 O O . PHE A 1 87 ? 14.946 2.749 -25.789 1.00 91.38 87 PHE A O 1
ATOM 700 N N . VAL A 1 88 ? 13.056 3.384 -26.835 1.00 92.06 88 VAL A N 1
ATOM 701 C CA . VAL A 1 88 ? 12.154 3.189 -25.698 1.00 92.06 88 VAL A CA 1
ATOM 702 C C . VAL A 1 88 ? 11.026 2.261 -26.118 1.00 92.06 88 VAL A C 1
ATOM 704 O O . VAL A 1 88 ? 10.407 2.474 -27.161 1.00 92.06 88 VAL A O 1
ATOM 707 N N . HIS A 1 89 ? 10.745 1.256 -25.296 1.00 93.12 89 HIS A N 1
ATOM 708 C CA . HIS A 1 89 ? 9.542 0.438 -25.422 1.00 93.12 89 HIS A CA 1
ATOM 709 C C . HIS A 1 89 ? 8.431 1.091 -24.612 1.00 93.12 89 HIS A C 1
ATOM 711 O O . HIS A 1 89 ? 8.583 1.293 -23.408 1.00 93.12 89 HIS A O 1
ATOM 717 N N . LEU A 1 90 ? 7.337 1.447 -25.279 1.00 94.06 90 LEU A N 1
ATOM 718 C CA . LEU A 1 90 ? 6.177 2.083 -24.664 1.00 94.06 90 LEU A CA 1
ATOM 719 C C . LEU A 1 90 ? 5.010 1.102 -24.666 1.00 94.06 90 LEU A C 1
ATOM 721 O O . LEU A 1 90 ? 4.680 0.545 -25.712 1.00 94.06 90 LEU A O 1
ATOM 725 N N . ASP A 1 91 ? 4.370 0.939 -23.515 1.00 94.62 91 ASP A N 1
ATOM 726 C CA . ASP A 1 91 ? 3.112 0.211 -23.383 1.00 94.62 91 ASP A CA 1
ATOM 727 C C . ASP A 1 91 ? 2.099 1.058 -22.613 1.00 94.62 91 ASP A C 1
ATOM 729 O O . ASP A 1 91 ? 2.444 1.732 -21.639 1.00 94.62 91 ASP A O 1
ATOM 733 N N . VAL A 1 92 ? 0.845 1.044 -23.062 1.00 92.25 92 VAL A N 1
ATOM 734 C CA . VAL A 1 92 ? -0.247 1.776 -22.416 1.00 92.25 92 VAL A CA 1
ATOM 735 C C . VAL A 1 92 ? -1.360 0.808 -22.092 1.00 92.25 92 VAL A C 1
ATOM 737 O O . VAL A 1 92 ? -1.896 0.138 -22.972 1.00 92.25 92 VAL A O 1
ATOM 740 N N . THR A 1 93 ? -1.771 0.801 -20.831 1.00 92.19 93 THR A N 1
ATOM 741 C CA . THR A 1 93 ? -2.978 0.098 -20.412 1.00 92.19 93 THR A CA 1
ATOM 742 C C . THR A 1 93 ? -4.042 1.112 -19.995 1.00 92.19 93 THR A C 1
ATOM 744 O O . THR A 1 93 ? -3.772 2.053 -19.244 1.00 92.19 93 THR A O 1
ATOM 747 N N . TYR A 1 94 ? -5.264 0.911 -20.492 1.00 90.38 94 TYR A N 1
ATOM 748 C CA . TYR A 1 94 ? -6.413 1.774 -20.227 1.00 90.38 94 TYR A CA 1
ATOM 749 C C . TYR A 1 94 ? -7.375 1.115 -19.230 1.00 90.38 94 TYR A C 1
ATOM 751 O O . TYR A 1 94 ? -7.724 -0.055 -19.398 1.00 90.38 94 TYR A O 1
ATOM 759 N N . TRP A 1 95 ? -7.861 1.853 -18.221 1.00 84.44 95 TRP A N 1
ATOM 760 C CA . TRP A 1 95 ? -8.780 1.308 -17.194 1.00 84.44 95 TRP A CA 1
ATOM 761 C C . TRP A 1 95 ? -10.200 1.892 -17.213 1.00 84.44 95 TRP A C 1
ATOM 763 O O . TRP A 1 95 ? -11.006 1.599 -16.323 1.00 84.44 95 TRP A O 1
ATOM 773 N N . GLY A 1 96 ? -10.552 2.695 -18.221 1.00 81.62 96 GLY A N 1
ATOM 774 C CA . GLY A 1 96 ? -11.935 3.128 -18.492 1.00 81.62 96 GLY A CA 1
ATOM 775 C C . GLY A 1 96 ? -12.590 3.994 -17.403 1.00 81.62 96 GLY A C 1
ATOM 776 O O . GLY A 1 96 ? -13.778 4.294 -17.488 1.00 81.62 96 GLY A O 1
ATOM 777 N N . ARG A 1 97 ? -11.842 4.393 -16.364 1.00 78.31 97 ARG A N 1
ATOM 778 C CA . ARG A 1 97 ? -12.321 5.188 -15.218 1.00 78.31 97 ARG A CA 1
ATOM 779 C C . ARG A 1 97 ? -11.419 6.387 -14.911 1.00 78.31 97 ARG A C 1
ATOM 781 O O . ARG A 1 97 ? -11.194 6.711 -13.750 1.00 78.31 97 ARG A O 1
ATOM 788 N N . GLY A 1 98 ? -10.923 7.045 -15.960 1.00 77.00 98 GLY A N 1
ATOM 789 C CA . GLY A 1 98 ? -10.194 8.316 -15.856 1.00 77.00 98 GLY A CA 1
ATOM 790 C C . 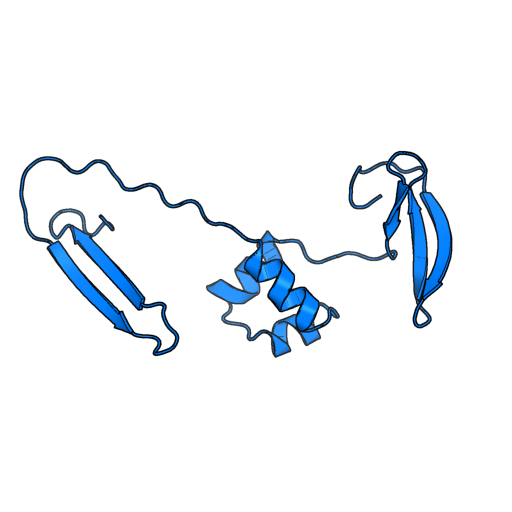GLY A 1 98 ? -8.766 8.205 -15.316 1.00 77.00 98 GLY A C 1
ATOM 791 O O . GLY A 1 98 ? -8.202 9.210 -14.897 1.00 77.00 98 GLY A O 1
ATOM 792 N N . PHE A 1 99 ? -8.195 7.002 -15.305 1.00 76.19 99 PHE A N 1
ATOM 793 C CA . PHE A 1 99 ? -6.793 6.767 -14.991 1.00 76.19 99 PHE A CA 1
ATOM 794 C C . PHE A 1 99 ? -6.262 5.673 -15.909 1.00 76.19 99 PHE A C 1
ATOM 796 O O . PHE A 1 99 ? -6.828 4.580 -15.945 1.00 76.19 99 PHE A O 1
ATOM 803 N N . ASP A 1 100 ? -5.178 5.982 -16.605 1.00 84.56 100 ASP A N 1
ATOM 804 C CA . ASP A 1 100 ? -4.487 5.092 -17.527 1.00 84.56 100 ASP A CA 1
ATOM 805 C C . ASP A 1 100 ? -2.995 5.111 -17.172 1.00 84.56 100 ASP A C 1
ATOM 807 O O . ASP A 1 100 ? -2.487 6.110 -16.654 1.00 84.56 100 ASP A O 1
ATOM 811 N N . VAL A 1 101 ? -2.298 4.001 -17.407 1.00 88.06 101 VAL A N 1
ATOM 812 C CA . VAL A 1 101 ? -0.865 3.878 -17.099 1.00 88.06 101 VAL A CA 1
ATOM 813 C C . VAL A 1 101 ? -0.102 3.740 -18.401 1.00 88.06 101 VAL A C 1
ATOM 815 O O . VAL A 1 101 ? -0.357 2.815 -19.170 1.00 88.06 101 VAL A O 1
ATOM 818 N N . LEU A 1 102 ? 0.848 4.649 -18.613 1.00 89.81 102 LEU A N 1
ATOM 819 C CA . LEU A 1 102 ? 1.907 4.525 -19.607 1.00 89.81 102 LEU A CA 1
ATOM 820 C C . LEU A 1 102 ? 3.159 4.003 -18.896 1.00 89.81 102 LEU A C 1
ATOM 822 O O . LEU A 1 102 ? 3.621 4.617 -17.935 1.00 89.81 102 LEU A O 1
ATOM 826 N N . LEU A 1 103 ? 3.708 2.895 -19.381 1.00 90.25 103 LEU A N 1
ATOM 827 C CA . LEU A 1 103 ? 5.018 2.390 -18.992 1.00 90.25 103 LEU A CA 1
ATOM 828 C C . LEU A 1 103 ? 5.998 2.634 -20.138 1.00 90.25 103 LEU A C 1
ATOM 830 O O . LEU A 1 103 ? 5.721 2.284 -21.284 1.00 90.25 103 LEU A O 1
ATOM 834 N N . ALA A 1 104 ? 7.151 3.208 -19.812 1.00 90.88 104 ALA A N 1
ATOM 835 C CA . ALA A 1 104 ? 8.250 3.408 -20.739 1.00 90.88 104 ALA A CA 1
ATOM 836 C C . ALA A 1 104 ? 9.492 2.688 -20.215 1.00 90.88 104 ALA A C 1
ATOM 838 O O . ALA A 1 104 ? 9.890 2.917 -19.077 1.00 90.88 104 ALA A O 1
ATOM 839 N N . LEU A 1 105 ? 10.086 1.813 -21.025 1.00 91.25 105 LEU A N 1
ATOM 840 C CA . LEU A 1 105 ? 11.314 1.092 -20.694 1.00 91.25 105 LEU A CA 1
ATOM 841 C C . LEU A 1 105 ? 12.426 1.513 -21.650 1.00 91.25 105 LEU A C 1
ATOM 843 O O . LEU A 1 105 ? 12.244 1.461 -22.869 1.00 91.25 105 LEU A O 1
ATOM 847 N N . ASP A 1 106 ? 13.587 1.875 -21.117 1.00 89.81 106 ASP A N 1
ATOM 848 C CA . ASP A 1 106 ? 14.785 2.039 -21.937 1.00 89.81 106 ASP A CA 1
ATOM 849 C C . ASP A 1 106 ? 15.185 0.688 -22.547 1.00 89.81 106 ASP A C 1
ATOM 851 O O . ASP A 1 106 ? 15.353 -0.309 -21.842 1.00 89.81 106 ASP A O 1
ATOM 855 N N . SER A 1 107 ? 15.365 0.647 -23.867 1.00 89.88 107 SER A N 1
ATOM 856 C CA . SER A 1 107 ? 15.724 -0.583 -24.568 1.00 89.88 107 SER A CA 1
ATOM 857 C C . SER A 1 107 ? 17.133 -1.073 -24.240 1.00 89.88 107 SER A C 1
ATOM 859 O O . SER A 1 107 ? 17.395 -2.259 -24.436 1.00 89.88 107 SER A O 1
ATOM 861 N N . ALA A 1 108 ? 18.045 -0.196 -23.807 1.00 88.50 108 ALA A N 1
ATOM 862 C CA . ALA A 1 108 ? 19.416 -0.591 -23.494 1.00 88.50 108 ALA A CA 1
ATOM 863 C C . ALA A 1 108 ? 19.524 -1.231 -22.102 1.00 88.50 108 ALA A C 1
ATOM 865 O O . ALA A 1 108 ? 20.178 -2.261 -21.946 1.00 88.50 108 ALA A O 1
ATOM 866 N N . THR A 1 109 ? 18.881 -0.637 -21.095 1.00 87.19 109 THR A N 1
ATOM 867 C CA . THR A 1 109 ? 18.953 -1.105 -19.701 1.00 87.19 109 THR A CA 1
ATOM 868 C C . THR A 1 109 ? 17.811 -2.036 -19.294 1.00 87.19 109 THR A C 1
ATOM 870 O O . THR A 1 109 ? 17.950 -2.773 -18.319 1.00 87.19 109 THR A O 1
ATOM 873 N N . GLY A 1 110 ? 16.679 -2.012 -20.004 1.00 87.44 110 GLY A N 1
ATOM 874 C CA . GLY A 1 110 ? 15.455 -2.712 -19.605 1.00 87.44 110 GLY A CA 1
ATOM 875 C C . GLY A 1 110 ? 14.790 -2.126 -18.355 1.00 87.44 110 GLY A C 1
ATOM 876 O O . GLY A 1 110 ? 13.886 -2.747 -17.796 1.00 87.44 110 GLY A O 1
ATOM 877 N N . LEU A 1 111 ? 15.242 -0.957 -17.892 1.00 86.25 111 LEU A N 1
ATOM 878 C CA . LEU A 1 111 ? 14.708 -0.286 -16.713 1.00 86.25 111 LEU A CA 1
ATOM 879 C C . LEU A 1 111 ? 13.599 0.707 -17.097 1.00 86.25 111 LEU A C 1
ATOM 881 O O . LEU A 1 111 ? 13.645 1.278 -18.191 1.00 86.25 111 LEU A O 1
ATOM 885 N N . PRO A 1 112 ? 12.617 0.941 -16.205 1.00 87.62 112 PRO A N 1
ATOM 886 C CA . PRO A 1 112 ? 11.641 2.008 -16.385 1.00 87.62 112 PRO A CA 1
ATOM 887 C C . PRO A 1 112 ? 12.305 3.382 -16.461 1.00 87.62 112 PRO A C 1
ATOM 889 O O . PRO A 1 112 ? 13.163 3.686 -15.629 1.00 87.62 112 PRO A O 1
ATOM 892 N N . LEU A 1 113 ? 11.890 4.178 -17.452 1.00 82.31 113 LEU A N 1
ATOM 893 C CA . LEU A 1 113 ? 12.227 5.597 -17.579 1.00 82.31 113 LEU A CA 1
ATOM 894 C C . LEU A 1 113 ? 11.519 6.441 -16.547 1.00 82.31 113 LEU A C 1
ATOM 896 O O . LEU A 1 113 ? 10.382 6.086 -16.174 1.00 82.31 113 LEU A O 1
#

Nearest PDB structures (foldseek):
  7usf-assembly1_A  TM=3.780E-01  e=2.811E-02  Mouse mammary tumor virus
  2w48-assembly1_A  TM=7.360E-01  e=5.264E-01  Klebsiella pneumoniae
  3hpg-assembly2_F  TM=3.611E-01  e=6.728E-02  Visna/maedi virus EV1 KV1772
  7fi6-assembly1_C  TM=2.120E-01  e=1.045E+00  Homo sapiens
  7fi7-assembly1_C  TM=1.996E-01  e=5.284E+00  Homo sapiens

Mean predicted aligned error: 7.43 Å

Solvent-accessible surface area (backbone atoms only — not comparable to full-atom values): 7268 Å² total; per-residue (Å²): 69,95,84,83,63,44,83,56,63,43,84,57,62,70,59,94,93,38,60,27,30,30,24,75,82,80,64,49,74,46,61,85,76,90,73,82,50,70,66,58,54,47,45,40,38,70,74,67,62,44,48,63,67,55,50,19,65,75,68,75,45,55,57,67,56,49,53,54,52,58,70,68,62,79,82,91,80,78,75,61,90,85,81,90,86,87,56,68,50,74,51,74,50,80,65,92,73,92,56,67,50,77,49,44,28,35,64,88,78,71,44,72,92

Secondary structure (DSSP, 8-state):
-TTT--S-EEEEEEETTEEEEEETTT--EEESSPPPPHHHHHHHHHTS---HHHHHHHHT--HHHHHHHHHH------PPPP-S---EEEEEEE-SSS-EEEEEEETTT--B-

Sequence (113 aa):
CSVCKSKHTVRNGVRQGKQLYMCKECHSQFRAGNTVSEDELWRSYQQEKQTIAELSSRFGISLATVKRRLHYIKCEWVQPPLSGGGFVHLDVTYWGRGFDVLLALDSATGLPL

pLDDT: mean 90.38, std 5.89, range [70.81, 98.0]